Protein AF-A0A1W9LZ01-F1 (afdb_monomer_lite)

Radius of gyration: 12.04 Å; chains: 1; bounding box: 29×23×26 Å

Sequence (51 aa):
IADATVKEENVILKGKPMLGFTGAFISNFIIPDYPGIGESVSRGFGTVERI

Structure (mmCIF, N/CA/C/O backbone):
data_AF-A0A1W9LZ01-F1
#
_entry.id   AF-A0A1W9LZ01-F1
#
loop_
_atom_site.group_PDB
_atom_site.id
_atom_site.type_symbol
_atom_site.label_atom_id
_atom_site.label_alt_id
_atom_site.label_comp_id
_atom_site.label_asym_id
_atom_site.label_entity_id
_atom_site.label_seq_id
_atom_site.pdbx_PDB_ins_code
_atom_site.Cartn_x
_atom_site.Cartn_y
_atom_site.Cartn_z
_atom_site.occupancy
_atom_site.B_iso_or_equiv
_atom_site.auth_seq_id
_atom_site.auth_comp_id
_atom_site.auth_asym_id
_atom_site.auth_atom_id
_atom_site.pdbx_PDB_model_num
ATOM 1 N N . ILE A 1 1 ? 20.294 8.489 -10.127 1.00 45.97 1 ILE A N 1
ATOM 2 C CA . ILE A 1 1 ? 19.037 9.146 -10.545 1.00 45.97 1 ILE A CA 1
ATOM 3 C C . ILE A 1 1 ? 17.943 8.192 -10.103 1.00 45.97 1 ILE A C 1
ATOM 5 O O . ILE A 1 1 ? 17.954 7.054 -10.551 1.00 45.97 1 ILE A O 1
ATOM 9 N N . ALA A 1 2 ? 17.173 8.562 -9.082 1.00 56.62 2 ALA A N 1
ATOM 10 C CA . ALA A 1 2 ? 16.063 7.747 -8.605 1.00 56.62 2 ALA A CA 1
ATOM 11 C C . ALA A 1 2 ? 14.820 8.230 -9.353 1.00 56.62 2 ALA A C 1
ATOM 13 O O . ALA A 1 2 ? 14.239 9.244 -8.979 1.00 56.62 2 ALA A O 1
ATOM 14 N N . ASP A 1 3 ? 14.485 7.560 -10.452 1.00 74.50 3 ASP A N 1
ATOM 15 C CA . ASP A 1 3 ? 13.257 7.839 -11.189 1.00 74.50 3 ASP A CA 1
ATOM 16 C C . ASP A 1 3 ? 12.096 7.187 -10.434 1.00 74.50 3 ASP A C 1
ATOM 18 O O . ASP A 1 3 ? 11.899 5.970 -10.463 1.00 74.50 3 ASP A O 1
ATOM 22 N N . ALA A 1 4 ? 11.369 8.010 -9.684 1.00 83.56 4 ALA A N 1
ATOM 23 C CA . ALA A 1 4 ? 10.135 7.633 -9.016 1.00 83.56 4 ALA A CA 1
ATOM 24 C C . ALA A 1 4 ? 9.027 8.582 -9.471 1.00 83.56 4 ALA A C 1
ATOM 26 O O . ALA A 1 4 ? 9.140 9.800 -9.331 1.00 83.56 4 ALA A O 1
ATOM 27 N N . THR A 1 5 ? 7.954 8.024 -10.025 1.00 91.31 5 THR A N 1
ATOM 28 C CA . THR A 1 5 ? 6.737 8.772 -10.352 1.00 91.31 5 THR A CA 1
ATOM 29 C C . THR A 1 5 ? 5.737 8.507 -9.247 1.00 91.31 5 THR A C 1
ATOM 31 O O . THR A 1 5 ? 5.136 7.437 -9.211 1.00 91.31 5 THR A O 1
ATOM 34 N N . VAL A 1 6 ? 5.590 9.462 -8.333 1.00 93.31 6 VAL A N 1
ATOM 35 C CA . VAL A 1 6 ? 4.687 9.371 -7.180 1.00 93.31 6 VAL A CA 1
ATOM 36 C C . VAL A 1 6 ? 3.648 10.481 -7.221 1.00 93.31 6 VAL A C 1
ATOM 38 O O . VAL A 1 6 ? 3.947 11.629 -7.543 1.00 93.31 6 VAL A O 1
ATOM 41 N N . LYS A 1 7 ? 2.416 10.120 -6.879 1.00 94.69 7 LYS A N 1
ATOM 42 C CA . LYS A 1 7 ? 1.284 11.017 -6.695 1.00 94.69 7 LYS A CA 1
ATOM 43 C C . LYS A 1 7 ? 0.886 10.994 -5.227 1.00 94.69 7 LYS A C 1
ATOM 45 O O . LYS A 1 7 ? 0.682 9.928 -4.650 1.00 94.69 7 LYS A O 1
ATOM 50 N N . GLU A 1 8 ? 0.769 12.177 -4.648 1.00 95.25 8 GLU A N 1
ATOM 51 C CA . GLU A 1 8 ? 0.261 12.369 -3.295 1.00 95.25 8 GLU A CA 1
ATOM 52 C C . GLU A 1 8 ? -1.249 12.125 -3.241 1.00 95.25 8 GLU A C 1
ATOM 54 O O . GLU A 1 8 ? -2.005 12.626 -4.079 1.00 95.25 8 GLU A O 1
ATOM 59 N N . GLU A 1 9 ? -1.699 11.378 -2.236 1.00 94.12 9 GLU A N 1
ATOM 60 C CA . GLU A 1 9 ? -3.113 11.110 -1.989 1.00 94.12 9 GLU A CA 1
ATOM 61 C C . GLU A 1 9 ? -3.446 11.270 -0.504 1.00 94.12 9 GLU A C 1
ATOM 63 O O . GLU A 1 9 ? -2.694 10.854 0.373 1.00 94.12 9 GLU A O 1
ATOM 68 N N . ASN A 1 10 ? -4.595 11.877 -0.201 1.00 94.38 10 ASN A N 1
ATOM 69 C CA . ASN A 1 10 ? -5.083 11.956 1.173 1.00 94.38 10 ASN A CA 1
ATOM 70 C C . ASN A 1 10 ? -5.723 10.620 1.553 1.00 94.38 10 ASN A C 1
ATOM 72 O O . ASN A 1 10 ? -6.730 10.221 0.969 1.00 94.38 10 ASN A O 1
ATOM 76 N N . VAL A 1 11 ? -5.162 9.950 2.555 1.00 93.88 11 VAL A N 1
ATOM 77 C CA . VAL A 1 11 ? -5.640 8.656 3.051 1.00 93.88 11 VAL A CA 1
ATOM 78 C C . VAL A 1 11 ? -6.094 8.777 4.498 1.00 93.88 11 VAL A C 1
ATOM 80 O O . VAL A 1 11 ? -5.586 9.593 5.259 1.00 93.88 11 VAL A O 1
ATOM 83 N N . ILE A 1 12 ? -7.058 7.958 4.911 1.00 93.38 12 ILE A N 1
ATOM 84 C CA . ILE A 1 12 ? -7.496 7.904 6.308 1.00 93.38 12 ILE A CA 1
ATOM 85 C C . ILE A 1 12 ? -6.913 6.645 6.939 1.00 93.38 12 ILE A C 1
ATOM 87 O O . ILE A 1 12 ? -7.305 5.531 6.594 1.00 93.38 12 ILE A O 1
ATOM 91 N N . LEU A 1 13 ? -6.019 6.813 7.911 1.00 91.94 13 LEU A N 1
ATOM 92 C CA . LEU A 1 13 ? -5.480 5.712 8.699 1.00 91.94 13 LEU A CA 1
ATOM 93 C C . LEU A 1 13 ? -5.961 5.825 10.143 1.00 91.94 13 LEU A C 1
ATOM 95 O O . LEU A 1 13 ? -5.744 6.832 10.813 1.00 91.94 13 LEU A O 1
ATOM 99 N N . LYS A 1 14 ? -6.626 4.773 10.639 1.00 90.62 14 LYS A N 1
ATOM 100 C CA . LYS A 1 14 ? -7.172 4.714 12.012 1.00 90.62 14 LYS A CA 1
ATOM 101 C C . LYS A 1 14 ? -8.031 5.948 12.365 1.00 90.62 14 LYS A C 1
ATOM 103 O O . LYS A 1 14 ? -7.968 6.454 13.481 1.00 90.62 14 LYS A O 1
ATOM 108 N N . GLY A 1 15 ? -8.812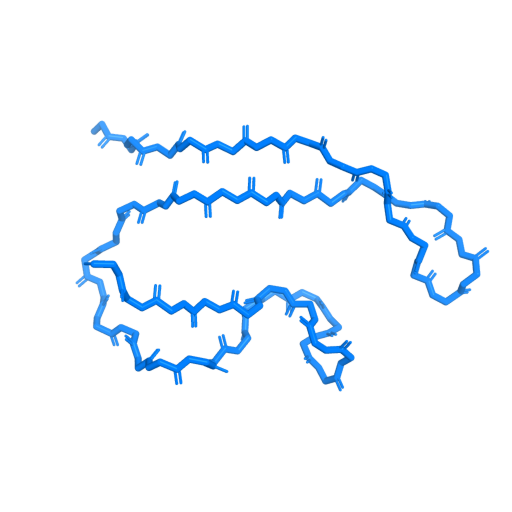 6.443 11.400 1.00 92.88 15 G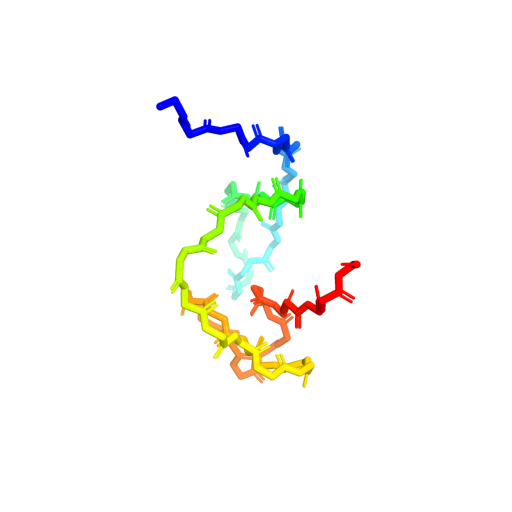LY A N 1
ATOM 109 C CA . GLY A 1 15 ? -9.694 7.604 11.573 1.00 92.88 15 GLY A CA 1
ATOM 110 C C . GLY A 1 15 ? -8.999 8.969 11.517 1.00 92.88 15 GLY A C 1
ATOM 111 O O . GLY A 1 15 ? -9.655 9.978 11.759 1.00 92.88 15 GLY A O 1
ATOM 112 N N . LYS A 1 16 ? -7.700 9.026 11.198 1.00 94.88 16 LYS A N 1
ATOM 113 C CA . LYS A 1 16 ? -6.946 10.275 11.033 1.00 94.88 16 LYS A CA 1
ATOM 114 C C 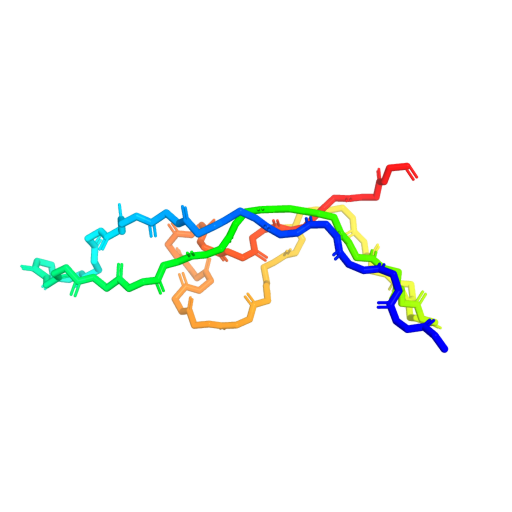. LYS A 1 16 ? -6.536 10.465 9.569 1.00 94.88 16 LYS A C 1
ATOM 116 O O . LYS A 1 16 ? -6.052 9.502 8.970 1.00 94.88 16 LYS A O 1
ATOM 121 N N . PRO A 1 17 ? -6.712 11.666 8.989 1.00 94.81 17 PRO A N 1
ATOM 122 C CA . PRO A 1 17 ? -6.194 11.964 7.662 1.00 94.81 17 PRO A CA 1
ATOM 123 C C . PRO A 1 17 ? -4.663 11.984 7.700 1.00 94.81 17 PRO A C 1
ATOM 125 O O . PRO A 1 17 ? -4.063 12.554 8.612 1.00 94.81 17 PRO A O 1
ATOM 128 N N . MET A 1 18 ? -4.041 11.347 6.719 1.00 94.31 18 MET A N 1
ATOM 129 C CA . MET A 1 18 ? -2.599 11.297 6.513 1.00 94.31 18 MET A CA 1
ATOM 130 C C . MET A 1 18 ? -2.285 11.467 5.028 1.00 94.31 18 MET A C 1
ATOM 132 O O . MET A 1 18 ? -3.122 11.195 4.166 1.00 94.31 18 MET A O 1
ATOM 136 N N . LEU A 1 19 ? -1.057 11.883 4.737 1.00 94.31 19 LEU A N 1
ATOM 137 C CA . LEU A 1 19 ? -0.534 11.916 3.379 1.00 94.31 19 LEU A CA 1
ATOM 138 C C . LEU A 1 19 ? -0.032 10.520 2.994 1.00 94.31 19 LEU A C 1
ATOM 140 O O . LEU A 1 19 ? 0.812 9.948 3.684 1.00 94.31 19 LEU A O 1
ATOM 144 N N . GLY A 1 20 ? -0.572 9.973 1.914 1.00 93.56 20 GLY A N 1
ATOM 145 C CA . GLY A 1 20 ? -0.132 8.742 1.272 1.00 93.56 20 GLY A CA 1
ATOM 146 C C . GLY A 1 20 ? 0.452 9.019 -0.110 1.00 93.56 20 GLY A C 1
ATOM 147 O O . GLY A 1 20 ? 0.325 10.120 -0.647 1.00 93.56 20 GLY A O 1
ATOM 148 N N . PHE A 1 21 ? 1.081 8.000 -0.690 1.00 94.50 21 PHE A N 1
ATOM 149 C CA . PHE A 1 21 ? 1.680 8.071 -2.018 1.00 94.50 21 PHE A CA 1
ATOM 150 C C . PHE A 1 21 ? 1.290 6.843 -2.833 1.00 94.50 21 PHE A C 1
ATOM 152 O O . PHE A 1 21 ? 1.338 5.722 -2.325 1.00 94.50 21 PHE A O 1
ATOM 159 N N . THR A 1 22 ? 0.983 7.065 -4.107 1.00 93.56 22 THR A N 1
ATOM 160 C CA . THR A 1 22 ? 0.720 6.013 -5.094 1.00 93.56 22 THR A CA 1
ATOM 161 C C . THR A 1 22 ? 1.592 6.276 -6.315 1.00 93.56 22 THR A C 1
ATOM 163 O O . THR A 1 22 ? 1.702 7.420 -6.757 1.00 93.56 22 THR A O 1
ATOM 166 N N . GLY A 1 23 ? 2.252 5.257 -6.863 1.00 93.06 23 GLY A N 1
ATOM 167 C CA . GLY A 1 23 ? 3.207 5.483 -7.942 1.00 93.06 23 GLY A CA 1
ATOM 168 C C . GLY A 1 23 ? 4.066 4.282 -8.304 1.00 93.06 23 GLY A C 1
ATOM 169 O O . GLY A 1 23 ? 3.830 3.172 -7.838 1.00 93.06 23 GLY A O 1
ATOM 170 N N . ALA A 1 24 ? 5.086 4.541 -9.117 1.00 93.31 24 ALA A N 1
ATOM 171 C CA . ALA A 1 24 ? 6.094 3.572 -9.527 1.00 93.31 24 ALA A CA 1
ATOM 172 C C . ALA A 1 24 ? 7.495 4.067 -9.149 1.00 93.31 24 ALA A C 1
ATOM 174 O O . ALA A 1 24 ? 7.779 5.267 -9.198 1.00 93.31 24 ALA A O 1
ATOM 175 N N . PHE A 1 25 ? 8.375 3.136 -8.789 1.00 92.25 25 PHE A N 1
ATOM 176 C CA . PHE A 1 25 ? 9.769 3.411 -8.455 1.00 92.25 25 PHE A CA 1
ATOM 177 C C . PHE A 1 25 ? 10.676 2.313 -9.003 1.00 92.25 25 PHE A C 1
ATOM 179 O O . PHE A 1 25 ? 10.254 1.174 -9.196 1.00 92.25 25 PHE A O 1
ATOM 186 N N . ILE A 1 26 ? 11.941 2.660 -9.223 1.00 92.62 26 ILE A N 1
ATOM 187 C CA . ILE A 1 26 ? 12.980 1.710 -9.623 1.00 92.62 26 ILE A CA 1
ATOM 188 C C . ILE A 1 26 ? 13.799 1.322 -8.391 1.00 92.62 26 ILE A C 1
ATOM 190 O O . ILE A 1 26 ? 14.207 2.178 -7.606 1.00 92.62 26 ILE A O 1
ATOM 194 N N . SER A 1 27 ? 14.064 0.026 -8.234 1.00 89.44 27 SER A N 1
ATOM 195 C CA . SER A 1 27 ? 14.913 -0.519 -7.173 1.00 89.44 27 SER A CA 1
ATOM 196 C C . SER A 1 27 ? 15.855 -1.584 -7.727 1.00 89.44 27 SER A C 1
ATOM 198 O O . SER A 1 27 ? 15.549 -2.259 -8.707 1.00 89.44 27 SER A O 1
ATOM 200 N N . ASN A 1 28 ? 17.008 -1.748 -7.083 1.00 92.31 28 ASN A N 1
ATOM 201 C CA . ASN A 1 28 ? 17.974 -2.812 -7.361 1.00 92.31 28 ASN A CA 1
ATOM 202 C C . ASN A 1 28 ? 17.673 -4.114 -6.591 1.00 92.31 28 ASN A C 1
ATOM 204 O O . ASN A 1 28 ? 18.500 -5.026 -6.585 1.00 92.31 28 ASN A O 1
ATOM 208 N N . PHE A 1 29 ? 16.521 -4.198 -5.924 1.00 90.31 29 PHE A N 1
ATOM 209 C CA . PHE A 1 29 ? 16.076 -5.364 -5.168 1.00 90.31 29 PHE A CA 1
ATOM 210 C C . PHE A 1 29 ? 14.929 -6.078 -5.891 1.00 90.31 29 PHE A C 1
ATOM 212 O O . PHE A 1 29 ? 14.017 -5.435 -6.409 1.00 90.31 29 PHE A O 1
ATOM 219 N N . ILE A 1 30 ? 14.958 -7.413 -5.908 1.00 91.19 30 ILE A N 1
ATOM 220 C CA . ILE A 1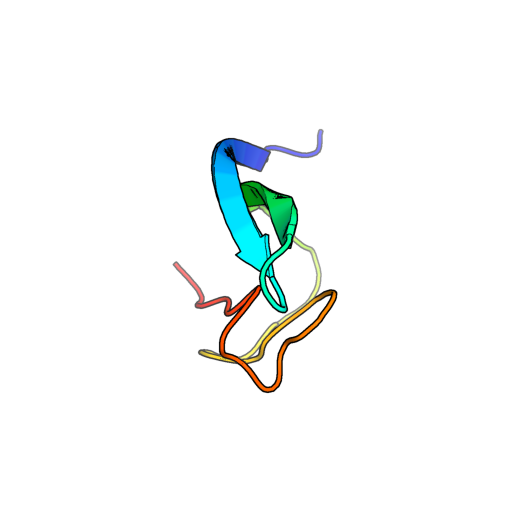 30 ? 13.874 -8.221 -6.476 1.00 91.19 30 ILE A CA 1
ATOM 221 C C . ILE A 1 30 ? 12.771 -8.328 -5.427 1.00 91.19 30 ILE A C 1
ATOM 223 O O . ILE A 1 30 ? 12.906 -9.058 -4.445 1.00 91.19 30 ILE A O 1
ATOM 227 N N . ILE A 1 31 ? 11.685 -7.596 -5.646 1.00 91.38 31 ILE A N 1
ATOM 228 C CA . ILE A 1 31 ? 10.483 -7.670 -4.822 1.00 91.38 31 ILE A CA 1
ATOM 229 C C . ILE A 1 31 ? 9.497 -8.631 -5.515 1.00 91.38 31 ILE A C 1
ATOM 231 O O . ILE A 1 31 ? 9.259 -8.456 -6.711 1.00 91.38 31 ILE A O 1
ATOM 235 N N . PRO A 1 32 ? 8.972 -9.664 -4.825 1.00 91.75 32 PRO A N 1
ATOM 236 C CA . PRO A 1 32 ? 7.876 -10.493 -5.340 1.00 91.75 32 PRO A CA 1
ATOM 237 C C . PRO A 1 32 ? 6.610 -9.668 -5.610 1.00 91.75 32 PRO A C 1
ATOM 239 O O . PRO A 1 32 ? 6.538 -8.517 -5.195 1.00 91.75 32 PRO A O 1
ATOM 242 N N . ASP A 1 33 ? 5.593 -10.256 -6.235 1.00 92.88 33 ASP A N 1
ATOM 243 C CA . ASP A 1 33 ? 4.310 -9.573 -6.436 1.00 92.88 33 ASP A CA 1
ATOM 244 C C . ASP A 1 33 ? 3.448 -9.596 -5.163 1.00 92.88 33 ASP A C 1
ATOM 246 O O . ASP A 1 33 ? 3.364 -10.607 -4.458 1.00 92.88 33 ASP A O 1
ATOM 250 N N . TYR A 1 34 ? 2.822 -8.455 -4.865 1.00 93.19 34 TYR A N 1
ATOM 251 C CA . TYR A 1 34 ? 1.937 -8.183 -3.724 1.00 93.19 34 TYR A CA 1
ATOM 252 C C . TYR A 1 34 ? 2.512 -8.145 -2.288 1.00 93.19 34 TYR A C 1
ATOM 254 O O . TYR A 1 34 ? 1.714 -8.166 -1.343 1.00 93.19 34 TYR A O 1
ATOM 262 N N . PRO A 1 35 ? 3.829 -8.044 -2.015 1.00 92.19 35 PRO A N 1
ATOM 263 C CA . PRO A 1 35 ? 4.285 -7.701 -0.678 1.00 92.19 35 PRO A CA 1
ATOM 264 C C . PRO A 1 35 ? 3.952 -6.237 -0.385 1.00 92.19 35 PRO A C 1
ATOM 266 O O . PRO A 1 35 ? 3.974 -5.381 -1.269 1.00 92.19 35 PRO A O 1
ATOM 269 N N . GLY A 1 36 ? 3.665 -5.936 0.879 1.00 92.50 36 GLY A N 1
ATOM 270 C CA . GLY A 1 36 ? 3.512 -4.558 1.326 1.00 92.50 36 GLY A CA 1
ATOM 271 C C . GLY A 1 36 ? 4.785 -4.022 1.973 1.00 92.50 36 GLY A C 1
ATOM 272 O O . GLY A 1 36 ? 5.459 -4.725 2.729 1.00 92.50 36 GLY A O 1
ATOM 273 N N . ILE A 1 37 ? 5.091 -2.758 1.698 1.00 91.25 37 ILE A N 1
ATOM 274 C CA . ILE A 1 37 ? 6.215 -2.011 2.266 1.00 91.25 37 ILE A CA 1
ATOM 275 C C . ILE A 1 37 ? 5.716 -0.767 3.016 1.00 91.25 37 ILE A C 1
ATOM 277 O O . ILE A 1 37 ? 4.746 -0.131 2.618 1.00 91.25 37 ILE A O 1
ATOM 281 N N . GLY A 1 38 ? 6.391 -0.392 4.105 1.00 89.88 38 GLY A N 1
ATOM 282 C CA . GLY A 1 38 ? 6.055 0.806 4.887 1.00 89.88 38 GLY A CA 1
ATOM 283 C C . GLY A 1 38 ? 5.123 0.553 6.080 1.00 89.88 38 GLY A C 1
ATOM 284 O O . GLY A 1 38 ? 5.179 -0.497 6.721 1.00 89.88 38 GLY A O 1
ATOM 285 N N . GLU A 1 39 ? 4.306 1.548 6.438 1.00 91.06 39 GLU A N 1
ATOM 286 C CA . GLU A 1 39 ? 3.419 1.488 7.607 1.00 91.06 39 GLU A CA 1
ATOM 287 C C . GLU A 1 39 ? 2.068 0.840 7.272 1.00 91.06 39 GLU A C 1
ATOM 289 O O . GLU A 1 39 ? 1.491 1.061 6.212 1.00 91.06 39 GLU A O 1
ATOM 294 N N . SER A 1 40 ? 1.507 0.089 8.228 1.00 91.69 40 SER A N 1
ATOM 295 C CA . SER A 1 40 ? 0.149 -0.469 8.134 1.00 91.69 40 SER A CA 1
ATOM 296 C C . SER A 1 40 ? -0.066 -1.398 6.933 1.00 91.69 40 SER A C 1
ATOM 298 O O . SER A 1 40 ? -1.187 -1.540 6.445 1.00 91.69 40 SER A O 1
ATOM 300 N N . VAL A 1 41 ? 0.992 -2.109 6.534 1.00 92.25 41 VAL A N 1
ATOM 301 C CA . VAL A 1 41 ? 0.995 -3.143 5.484 1.00 92.25 41 VAL A CA 1
ATOM 302 C C . VAL A 1 41 ? -0.099 -4.192 5.683 1.00 92.25 41 VAL A C 1
ATOM 304 O O . VAL A 1 41 ? -0.765 -4.588 4.733 1.00 92.25 41 VAL A O 1
ATOM 307 N N . SER A 1 42 ? -0.379 -4.586 6.929 1.00 90.62 42 SER A N 1
ATOM 308 C CA . SER 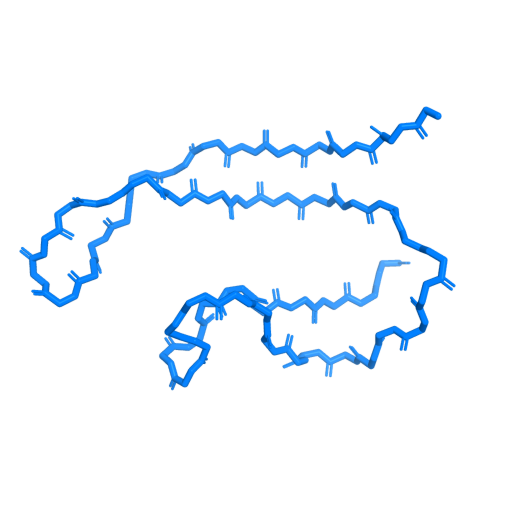A 1 42 ? -1.455 -5.539 7.244 1.00 90.62 42 SER A CA 1
ATOM 309 C C . SER A 1 42 ? -2.862 -5.051 6.876 1.00 90.62 42 SER A C 1
ATOM 311 O O . SER A 1 42 ? -3.803 -5.838 6.882 1.00 90.62 42 SER A O 1
ATOM 313 N N . ARG A 1 43 ? -3.023 -3.759 6.567 1.00 90.19 43 ARG A N 1
ATOM 314 C CA . ARG A 1 43 ? -4.273 -3.140 6.101 1.00 90.19 43 ARG A CA 1
ATOM 315 C C . ARG A 1 43 ? -4.279 -2.893 4.586 1.00 90.19 43 ARG A C 1
ATOM 317 O O . ARG A 1 43 ? -5.171 -2.201 4.110 1.00 90.19 43 ARG A O 1
ATOM 324 N N . GLY A 1 44 ? -3.298 -3.426 3.852 1.00 90.44 44 GLY A N 1
ATOM 325 C CA . GLY A 1 44 ? -3.182 -3.307 2.394 1.00 90.44 44 GLY A CA 1
ATOM 326 C C . GLY A 1 44 ? -2.395 -2.089 1.897 1.00 90.44 44 GLY A C 1
ATOM 327 O O . GLY A 1 44 ? -2.286 -1.890 0.688 1.00 90.44 44 GLY A O 1
ATOM 328 N N . PHE A 1 45 ? -1.834 -1.273 2.796 1.00 92.56 45 PHE A N 1
ATOM 329 C CA . PHE A 1 45 ? -1.008 -0.128 2.405 1.00 92.56 45 PHE A CA 1
ATOM 330 C C . PHE A 1 45 ? 0.363 -0.562 1.885 1.00 92.56 45 PHE A C 1
ATOM 332 O O . PHE A 1 45 ? 0.951 -1.526 2.374 1.00 92.56 45 PHE A O 1
ATOM 339 N N . GLY A 1 46 ? 0.871 0.193 0.907 1.00 91.69 46 GLY A N 1
ATOM 340 C CA . GLY A 1 46 ? 2.213 0.003 0.362 1.00 91.69 46 GLY A CA 1
ATOM 341 C C . GLY A 1 46 ? 2.403 -1.312 -0.387 1.00 91.69 46 GLY A C 1
ATOM 342 O O . GLY A 1 46 ? 3.529 -1.786 -0.484 1.00 91.69 46 GLY A O 1
ATOM 343 N N . THR A 1 47 ? 1.319 -1.913 -0.879 1.00 95.19 47 THR A N 1
ATOM 344 C CA . THR A 1 47 ? 1.380 -3.089 -1.754 1.00 95.19 47 THR A CA 1
ATOM 345 C C . THR A 1 47 ? 2.127 -2.725 -3.031 1.00 95.19 47 THR A C 1
ATOM 347 O O . THR A 1 47 ? 1.804 -1.722 -3.668 1.00 95.19 47 THR A O 1
ATOM 350 N N . VAL A 1 48 ? 3.115 -3.534 -3.400 1.00 94.31 48 VAL A N 1
ATOM 351 C CA . VAL A 1 48 ? 3.874 -3.369 -4.641 1.00 94.31 48 VAL A CA 1
ATOM 352 C C . VAL A 1 48 ? 3.708 -4.588 -5.533 1.00 94.31 48 VAL A C 1
ATOM 354 O O . VAL A 1 48 ? 3.511 -5.704 -5.064 1.00 94.31 48 VAL A O 1
ATOM 357 N N . GLU A 1 49 ? 3.790 -4.361 -6.832 1.00 94.19 49 GLU A N 1
ATOM 358 C CA . GLU A 1 49 ? 3.731 -5.380 -7.873 1.00 94.19 49 GLU A CA 1
ATOM 359 C C . GLU A 1 49 ? 4.764 -5.005 -8.932 1.00 94.19 49 GLU A C 1
ATOM 361 O O . GLU A 1 49 ? 5.044 -3.817 -9.145 1.00 94.19 49 GLU A O 1
ATOM 366 N N . ARG A 1 50 ? 5.380 -6.005 -9.559 1.00 91.69 50 ARG A N 1
ATOM 367 C CA . ARG A 1 50 ? 6.362 -5.764 -10.607 1.00 91.69 50 ARG A CA 1
ATOM 368 C C . ARG A 1 50 ? 5.661 -5.410 -11.924 1.00 91.69 50 ARG A C 1
ATOM 370 O O . ARG A 1 50 ? 4.782 -6.137 -12.372 1.00 91.69 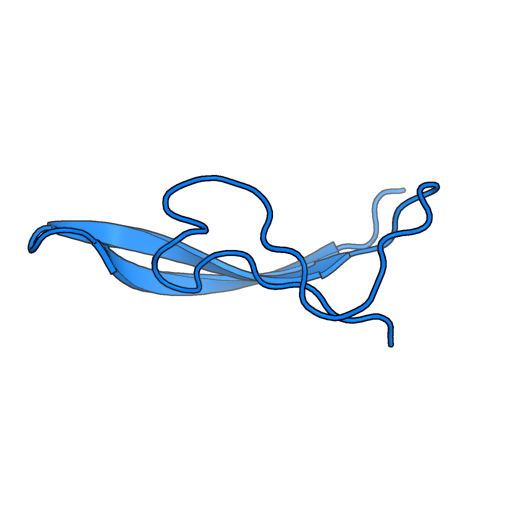50 ARG A O 1
ATOM 377 N N . ILE A 1 51 ? 6.099 -4.311 -12.545 1.00 86.25 51 ILE A N 1
ATOM 378 C CA . ILE A 1 51 ? 5.657 -3.840 -13.872 1.00 86.25 51 ILE A CA 1
ATOM 379 C C . ILE A 1 51 ? 6.593 -4.378 -14.959 1.00 86.25 51 ILE A C 1
ATOM 381 O O . ILE A 1 51 ? 7.820 -4.450 -14.695 1.00 86.25 51 ILE A O 1
#

Foldseek 3Di:
DWDWDKDWDFDADPNRTDIDIDTDTDDPDDDDAFQADDPPVVVVHRTDGDD

pLDDT: mean 90.35, std 8.6, range [45.97, 95.25]

Secondary structure (DSSP, 8-state):
---EEEEEEEEEETTEEEEEEEEEE--SS-PPSS-B-STTGGGTTTB----